Protein AF-H1LV14-F1 (afdb_monomer_lite)

Foldseek 3Di:
DDDDPPDPVVVVVVVVVVVVVVVVVPPDDDDDPDDVPDDLLRSLQVVLQVLLVLLVDGPVVCVVLPDDDPLLLLLLLLLLLVCLVDVVQVVVCSVVSWHPLVVSVVPVSHDSVSCVSNVSVSNSVNCCVPDPRVPVVVVSVSSVVSNVDPD

Structure (mmCIF, N/CA/C/O backbone):
data_AF-H1LV14-F1
#
_entry.id   AF-H1LV14-F1
#
loop_
_atom_site.group_PDB
_atom_site.id
_atom_site.type_symbol
_atom_site.label_atom_id
_atom_site.label_alt_id
_atom_site.label_comp_id
_atom_site.label_asym_id
_atom_site.label_entity_id
_atom_site.label_seq_id
_atom_site.pdbx_PDB_ins_code
_atom_site.Cartn_x
_atom_site.Cartn_y
_atom_site.Cartn_z
_atom_site.occupancy
_atom_site.B_iso_or_equiv
_atom_site.auth_seq_id
_atom_site.auth_comp_id
_atom_site.auth_asym_id
_atom_site.auth_atom_id
_atom_site.pdbx_PDB_model_num
ATOM 1 N N . MET A 1 1 ? 37.365 -18.434 -55.332 1.00 39.38 1 MET A N 1
ATOM 2 C CA . MET A 1 1 ? 37.311 -17.751 -54.023 1.00 39.38 1 MET A CA 1
ATOM 3 C C . MET A 1 1 ? 35.967 -18.141 -53.484 1.00 39.38 1 MET A C 1
ATOM 5 O O . MET A 1 1 ? 34.944 -17.689 -53.987 1.00 39.38 1 MET A O 1
ATOM 9 N N . ASP A 1 2 ? 36.026 -19.194 -52.692 1.00 39.31 2 ASP A N 1
ATOM 10 C CA . ASP A 1 2 ? 35.043 -20.262 -52.688 1.00 39.31 2 ASP A CA 1
ATOM 11 C C . ASP A 1 2 ? 34.035 -19.962 -51.587 1.00 39.31 2 ASP A C 1
ATOM 13 O O . ASP A 1 2 ? 34.414 -19.739 -50.440 1.00 39.31 2 ASP A O 1
ATOM 17 N N . GLY A 1 3 ? 32.766 -19.834 -51.972 1.00 44.06 3 GLY A N 1
ATOM 18 C CA . GLY A 1 3 ? 31.678 -19.612 -51.033 1.00 44.06 3 GLY A CA 1
ATOM 19 C C . GLY A 1 3 ? 31.371 -20.919 -50.321 1.00 44.06 3 GLY A C 1
ATOM 20 O O . GLY A 1 3 ? 30.831 -21.837 -50.936 1.00 44.06 3 GLY A O 1
ATOM 21 N N . GLU A 1 4 ? 31.738 -21.001 -49.048 1.00 51.94 4 GLU A N 1
ATOM 22 C CA . GLU A 1 4 ? 31.290 -22.052 -48.142 1.00 51.94 4 GLU A CA 1
ATOM 23 C C . GLU A 1 4 ? 29.766 -21.934 -47.999 1.00 51.94 4 GLU A C 1
ATOM 25 O O . GLU A 1 4 ? 29.234 -20.979 -47.435 1.00 51.94 4 GLU A O 1
ATOM 30 N N . ILE A 1 5 ? 29.057 -22.880 -48.612 1.00 53.44 5 ILE A N 1
ATOM 31 C CA . ILE A 1 5 ? 27.623 -23.075 -48.425 1.00 53.44 5 ILE A CA 1
ATOM 32 C C . ILE A 1 5 ? 27.488 -23.776 -47.073 1.00 53.44 5 ILE A C 1
ATOM 34 O O . ILE A 1 5 ? 27.713 -24.981 -46.970 1.00 53.44 5 ILE A O 1
ATOM 38 N N . GLU A 1 6 ? 27.194 -23.009 -46.026 1.00 49.50 6 GLU A N 1
ATOM 39 C CA . GLU A 1 6 ? 26.851 -23.555 -44.712 1.00 49.50 6 GLU A CA 1
ATOM 40 C C . GLU A 1 6 ? 25.552 -24.370 -44.851 1.00 49.50 6 GLU A C 1
ATOM 42 O O . GLU A 1 6 ? 24.504 -23.848 -45.236 1.00 49.50 6 GLU A O 1
ATOM 47 N N . ASN A 1 7 ? 25.652 -25.683 -44.626 1.00 57.84 7 ASN A N 1
ATOM 48 C CA . ASN A 1 7 ? 24.590 -26.655 -44.877 1.00 57.84 7 ASN A CA 1
ATOM 49 C C . ASN A 1 7 ? 23.333 -26.351 -44.040 1.00 57.84 7 ASN A C 1
ATOM 51 O O . ASN A 1 7 ? 23.353 -26.422 -42.811 1.00 57.84 7 ASN A O 1
ATOM 55 N N . GLU A 1 8 ? 22.201 -26.112 -44.711 1.00 55.25 8 GLU A N 1
ATOM 56 C CA . GLU A 1 8 ? 20.877 -25.884 -44.097 1.00 55.25 8 GLU A CA 1
ATOM 57 C C . GLU A 1 8 ? 20.420 -27.038 -43.172 1.00 55.25 8 GLU A C 1
ATOM 59 O O . GLU A 1 8 ? 19.595 -26.843 -42.271 1.00 55.25 8 GLU A O 1
ATOM 64 N N . GLU A 1 9 ? 20.988 -28.236 -43.350 1.00 55.50 9 GLU A N 1
ATOM 65 C CA . GLU A 1 9 ? 20.738 -29.411 -42.509 1.00 55.50 9 GLU A CA 1
ATOM 66 C C . GLU A 1 9 ? 21.342 -29.275 -41.096 1.00 55.50 9 GLU A C 1
ATOM 68 O O . GLU A 1 9 ? 20.704 -29.689 -40.123 1.00 55.50 9 GLU A O 1
ATOM 73 N N . GLU A 1 10 ? 22.503 -28.623 -40.938 1.00 55.12 10 GLU A N 1
ATOM 74 C CA . GLU A 1 10 ? 23.116 -28.385 -39.617 1.00 55.12 10 GLU A CA 1
ATOM 75 C C . GLU A 1 10 ? 22.349 -27.327 -38.816 1.00 55.12 10 GLU A C 1
ATOM 77 O O . GLU A 1 10 ? 22.138 -27.477 -37.609 1.00 55.12 10 GLU A O 1
ATOM 82 N N . VAL A 1 11 ? 21.849 -26.287 -39.492 1.00 56.22 11 VAL A N 1
ATOM 83 C CA . VAL A 1 11 ? 21.041 -25.229 -38.863 1.00 56.22 11 VAL A CA 1
ATOM 84 C C . VAL A 1 11 ? 19.720 -25.802 -38.340 1.00 56.22 11 VAL A C 1
ATOM 86 O O . VAL A 1 11 ? 19.283 -25.465 -37.237 1.00 56.22 11 VAL A O 1
ATOM 89 N N . SER A 1 12 ? 19.106 -26.721 -39.093 1.00 58.09 12 SER A N 1
ATOM 90 C CA . SER A 1 12 ? 17.881 -27.408 -38.670 1.00 58.09 12 SER A CA 1
ATOM 91 C C . SER A 1 12 ? 18.114 -28.353 -37.489 1.00 58.09 12 SER A C 1
ATOM 93 O O . SER A 1 12 ? 17.296 -28.379 -36.567 1.00 58.09 12 SER A O 1
ATOM 95 N N . ALA A 1 13 ? 19.234 -29.083 -37.462 1.00 61.09 13 ALA A N 1
ATOM 96 C CA . ALA A 1 13 ? 19.584 -29.961 -36.344 1.00 61.09 13 ALA A CA 1
ATOM 97 C C . ALA A 1 13 ? 19.802 -29.173 -35.038 1.00 61.09 13 ALA A C 1
ATOM 99 O O . ALA A 1 13 ? 19.262 -29.539 -33.992 1.00 61.09 13 ALA A O 1
ATOM 100 N N . LEU A 1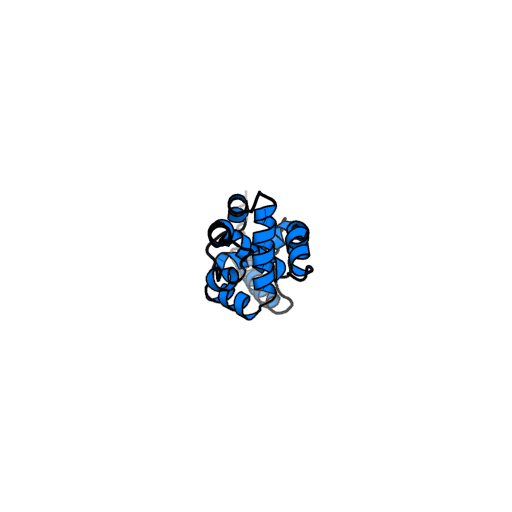 14 ? 20.493 -28.029 -35.109 1.00 58.19 14 LEU A N 1
ATOM 101 C CA . LEU A 1 14 ? 20.698 -27.135 -33.963 1.00 58.19 14 LEU A CA 1
ATOM 102 C C . LEU A 1 14 ? 19.382 -26.531 -33.445 1.00 58.19 14 LEU A C 1
ATOM 104 O O . LEU A 1 14 ? 19.184 -26.423 -32.233 1.00 58.19 14 LEU A O 1
ATOM 108 N N . GLN A 1 15 ? 18.450 -26.173 -34.336 1.00 49.19 15 GLN A N 1
ATOM 109 C CA . GLN A 1 15 ? 17.145 -25.647 -33.921 1.00 49.19 15 GLN A CA 1
ATOM 110 C C . GLN A 1 15 ? 16.254 -26.693 -33.241 1.00 49.19 15 GLN A C 1
ATOM 112 O O . GLN A 1 15 ? 15.484 -26.353 -32.336 1.00 49.19 15 GLN A O 1
ATOM 117 N N . ILE A 1 16 ? 16.362 -27.963 -33.636 1.00 57.34 16 ILE A N 1
ATOM 118 C CA . ILE A 1 16 ? 15.619 -29.060 -33.004 1.00 57.34 16 ILE A CA 1
ATOM 119 C C . ILE A 1 16 ? 16.157 -29.326 -31.590 1.00 57.34 16 ILE A C 1
ATOM 121 O O . ILE A 1 16 ? 15.363 -29.451 -30.653 1.00 57.34 16 ILE A O 1
ATOM 125 N N . GLU A 1 17 ? 17.478 -29.307 -31.405 1.00 58.81 17 GLU A N 1
ATOM 126 C CA . GLU A 1 17 ? 18.137 -29.525 -30.109 1.00 58.81 17 GLU A CA 1
ATOM 127 C C . GLU A 1 17 ? 17.748 -28.450 -29.067 1.00 58.81 17 GLU A C 1
ATOM 129 O O . GLU A 1 17 ? 17.398 -28.757 -27.924 1.00 58.81 17 GLU A O 1
ATOM 134 N N . ILE A 1 18 ? 17.711 -27.172 -29.473 1.00 57.78 18 ILE A N 1
ATOM 135 C CA . ILE A 1 18 ? 17.313 -26.039 -28.610 1.00 57.78 18 ILE A CA 1
ATOM 136 C C . ILE A 1 18 ? 15.855 -26.181 -28.132 1.00 57.78 18 ILE A C 1
ATOM 138 O O . ILE A 1 18 ? 15.507 -25.819 -27.000 1.00 57.78 18 ILE A O 1
ATOM 142 N N . ARG A 1 19 ? 14.989 -26.753 -28.974 1.00 55.88 19 ARG A N 1
ATOM 143 C CA . ARG A 1 19 ? 13.570 -26.957 -28.663 1.00 55.88 19 ARG A CA 1
ATOM 144 C C . ARG A 1 19 ? 13.322 -28.151 -27.739 1.00 55.88 19 ARG A C 1
ATOM 146 O O . ARG A 1 19 ? 12.347 -28.142 -26.994 1.00 55.88 19 ARG A O 1
ATOM 153 N N . GLN A 1 20 ? 14.184 -29.165 -27.758 1.00 50.06 20 GLN A N 1
ATOM 154 C CA . GLN A 1 20 ? 14.057 -30.319 -26.862 1.00 50.06 20 GLN A CA 1
ATOM 155 C C . GLN A 1 20 ? 14.580 -30.005 -25.452 1.00 50.06 20 GLN A C 1
ATOM 157 O O . GLN A 1 20 ? 13.954 -30.386 -24.463 1.00 50.06 20 GLN A O 1
ATOM 162 N N . ARG A 1 21 ? 15.633 -29.186 -25.337 1.00 57.22 21 ARG A N 1
ATOM 163 C CA . ARG A 1 21 ? 16.203 -28.764 -24.043 1.00 57.22 21 ARG A CA 1
ATOM 164 C C . ARG A 1 21 ? 15.279 -27.869 -23.209 1.00 57.22 21 ARG A C 1
ATOM 166 O O . ARG A 1 21 ? 15.363 -27.854 -21.984 1.00 57.22 21 ARG A O 1
ATOM 173 N N . SER A 1 22 ? 14.362 -27.152 -23.856 1.00 48.94 22 SER A N 1
ATOM 174 C CA . SER A 1 22 ? 13.357 -26.320 -23.179 1.00 48.94 22 SER A CA 1
ATOM 175 C C . SER A 1 22 ? 12.246 -27.140 -22.505 1.00 48.94 22 SER A C 1
ATOM 177 O O . SER A 1 22 ? 11.579 -26.628 -21.605 1.00 48.94 22 SER A O 1
ATOM 179 N N . ALA A 1 23 ? 12.074 -28.418 -22.865 1.00 50.91 23 ALA A N 1
ATOM 180 C CA . ALA A 1 23 ? 11.074 -29.290 -22.247 1.00 50.91 23 ALA A CA 1
ATOM 181 C C . ALA A 1 23 ? 11.537 -29.899 -20.907 1.00 50.91 23 ALA A C 1
ATOM 183 O O . ALA A 1 23 ? 10.703 -30.146 -20.034 1.00 50.91 23 ALA A O 1
ATOM 184 N N . GLU A 1 24 ? 12.843 -30.097 -20.696 1.00 44.22 24 GLU A N 1
ATOM 185 C CA . GLU A 1 24 ? 13.371 -30.696 -19.455 1.00 44.22 24 GLU A CA 1
ATOM 186 C C . GLU A 1 24 ? 13.533 -29.683 -18.311 1.00 44.22 24 GLU A C 1
ATOM 188 O O . GLU A 1 24 ? 13.383 -30.036 -17.142 1.00 44.22 24 GLU A O 1
ATOM 193 N N . ILE A 1 25 ? 13.700 -28.397 -18.635 1.00 50.91 25 ILE A N 1
ATOM 194 C CA . ILE A 1 25 ? 13.761 -27.295 -17.658 1.00 50.91 25 ILE A CA 1
ATOM 195 C C . ILE A 1 25 ? 12.409 -27.089 -16.934 1.00 50.91 25 ILE A C 1
ATOM 197 O O . ILE A 1 25 ? 12.348 -26.505 -15.859 1.00 50.91 25 ILE A O 1
ATOM 201 N N . SER A 1 26 ? 11.304 -27.631 -17.459 1.00 46.28 26 SER A N 1
ATOM 202 C CA . SER A 1 26 ? 9.965 -27.470 -16.869 1.00 46.28 26 SER A CA 1
ATOM 203 C C . SER A 1 26 ? 9.674 -28.326 -15.628 1.00 46.28 26 SER A C 1
ATOM 205 O O . SER A 1 26 ? 8.578 -28.209 -15.077 1.00 46.28 26 SER A O 1
ATOM 207 N N . LYS A 1 27 ? 10.582 -29.208 -15.178 1.00 41.53 27 LYS A N 1
ATOM 208 C CA . LYS A 1 27 ? 10.242 -30.196 -14.132 1.00 41.53 27 LYS A CA 1
ATOM 209 C C . LYS A 1 27 ? 10.972 -30.093 -12.801 1.00 41.53 27 LYS A C 1
ATOM 211 O O . LYS A 1 27 ? 10.564 -30.797 -11.878 1.00 41.53 27 LYS A O 1
ATOM 216 N N . THR A 1 28 ? 11.960 -29.221 -12.638 1.00 42.56 28 THR A N 1
ATOM 217 C CA . THR A 1 28 ? 12.615 -29.057 -11.334 1.00 42.56 28 THR A CA 1
ATOM 218 C C . THR A 1 28 ? 12.846 -27.581 -11.037 1.00 42.56 28 THR A C 1
ATOM 220 O O . THR A 1 28 ? 13.733 -26.961 -11.606 1.00 42.56 28 THR A O 1
ATOM 223 N N . GLU A 1 29 ? 12.051 -27.076 -10.097 1.00 42.31 29 GLU A N 1
ATOM 224 C CA . GLU A 1 29 ? 12.199 -25.793 -9.400 1.00 42.31 29 GLU A CA 1
ATOM 225 C C . GLU A 1 29 ? 11.649 -24.548 -10.120 1.00 42.31 29 GLU A C 1
ATOM 227 O O . GLU A 1 29 ? 11.783 -24.350 -11.322 1.00 42.31 29 GLU A O 1
ATOM 232 N N . GLY A 1 30 ? 10.900 -23.743 -9.360 1.00 44.00 30 GLY A N 1
ATOM 233 C CA . GLY A 1 30 ? 10.095 -22.628 -9.848 1.00 44.00 30 GLY A CA 1
ATOM 234 C C . GLY A 1 30 ? 10.935 -21.531 -10.492 1.00 44.00 30 GLY A C 1
ATOM 235 O O . GLY A 1 30 ? 11.661 -20.812 -9.815 1.00 44.00 30 GLY A O 1
ATOM 236 N N . ILE A 1 31 ? 10.781 -21.368 -11.802 1.00 43.97 31 ILE A N 1
ATOM 237 C CA . ILE A 1 31 ? 11.523 -20.384 -12.587 1.00 43.97 31 ILE A CA 1
ATOM 238 C C . ILE A 1 31 ? 10.852 -19.017 -12.434 1.00 43.97 31 ILE A C 1
ATOM 240 O O . ILE A 1 31 ? 9.859 -18.697 -13.095 1.00 43.97 31 ILE A O 1
ATOM 244 N N . GLY A 1 32 ? 11.412 -18.199 -11.542 1.00 45.16 32 GLY A N 1
ATOM 245 C CA . GLY A 1 32 ? 11.440 -16.759 -11.750 1.00 45.16 32 GLY A CA 1
ATOM 246 C C . GLY A 1 32 ? 12.244 -16.493 -13.019 1.00 45.16 32 GLY A C 1
ATOM 247 O O . GLY A 1 32 ? 13.334 -17.026 -13.189 1.00 45.16 32 GLY A O 1
ATOM 248 N N . VAL A 1 33 ? 11.671 -15.735 -13.947 1.00 50.88 33 VAL A N 1
ATOM 249 C CA . VAL A 1 33 ? 12.362 -15.305 -15.162 1.00 50.88 33 VAL A CA 1
ATOM 250 C C . VAL A 1 33 ? 13.495 -14.375 -14.730 1.00 50.88 33 VAL A C 1
ATOM 252 O O . VAL A 1 33 ? 13.259 -13.193 -14.493 1.00 50.88 33 VAL A O 1
ATOM 255 N N . GLU A 1 34 ? 14.703 -14.909 -14.570 1.00 48.78 34 GLU A N 1
ATOM 256 C CA . GLU A 1 34 ? 15.898 -14.099 -14.364 1.00 48.78 34 GLU A CA 1
ATOM 257 C C . GLU A 1 34 ? 16.225 -13.390 -15.683 1.00 48.78 34 GLU A C 1
ATOM 259 O O . GLU A 1 34 ? 16.605 -14.002 -16.682 1.00 48.78 34 GLU A O 1
ATOM 264 N N . ASN A 1 35 ? 16.005 -12.075 -15.721 1.00 55.16 35 ASN A N 1
ATOM 265 C CA . ASN A 1 35 ? 16.569 -11.248 -16.777 1.00 55.16 35 ASN A CA 1
ATOM 266 C C . ASN A 1 35 ? 18.073 -11.131 -16.484 1.00 55.16 35 ASN A C 1
ATOM 268 O O . ASN A 1 35 ? 18.428 -10.590 -15.431 1.00 55.16 35 ASN A O 1
ATOM 272 N N . PRO A 1 36 ? 18.973 -11.609 -17.362 1.00 46.75 36 PRO A N 1
ATOM 273 C CA . PRO A 1 36 ? 20.406 -11.491 -17.131 1.00 46.75 36 PRO A CA 1
ATOM 274 C C . PRO A 1 36 ? 20.786 -10.002 -17.097 1.00 46.75 36 PRO A C 1
ATOM 276 O O . PRO A 1 36 ? 20.798 -9.327 -18.125 1.00 46.75 36 PRO A O 1
ATOM 279 N N . GLY A 1 37 ? 21.034 -9.479 -15.889 1.00 59.84 37 GLY A N 1
ATOM 280 C CA . GLY A 1 37 ? 21.335 -8.066 -15.625 1.00 59.84 37 GLY A CA 1
ATOM 281 C C . GLY A 1 37 ? 20.428 -7.364 -14.603 1.00 59.84 37 GLY A C 1
ATOM 282 O O . GLY A 1 37 ? 20.668 -6.191 -14.313 1.00 59.84 37 GLY A O 1
ATOM 283 N N . SER A 1 38 ? 19.411 -8.035 -14.049 1.00 64.69 38 SER A N 1
ATOM 284 C CA . SER A 1 38 ? 18.536 -7.447 -13.027 1.00 64.69 38 SER A CA 1
ATOM 285 C C . SER A 1 38 ? 19.085 -7.604 -11.603 1.00 64.69 38 SER A C 1
ATOM 287 O O . SER A 1 38 ? 19.678 -8.617 -11.247 1.00 64.69 38 SER A O 1
ATOM 289 N N . THR A 1 39 ? 18.943 -6.557 -10.787 1.00 86.62 39 THR A N 1
ATOM 290 C CA . THR A 1 39 ? 19.316 -6.585 -9.359 1.00 86.62 39 THR A CA 1
ATOM 291 C C . THR A 1 39 ? 18.185 -7.186 -8.513 1.00 86.62 39 THR A C 1
ATOM 293 O O . THR A 1 39 ? 17.025 -7.031 -8.894 1.00 86.62 39 THR A O 1
ATOM 296 N N . PRO A 1 40 ? 18.462 -7.738 -7.312 1.00 86.69 40 PRO A N 1
ATOM 297 C CA . PRO A 1 40 ? 17.419 -8.298 -6.439 1.00 86.69 40 PRO A CA 1
ATOM 298 C C . PRO A 1 40 ? 16.263 -7.327 -6.145 1.00 86.69 40 PRO A C 1
ATOM 300 O O . PRO A 1 40 ? 15.104 -7.718 -6.041 1.00 86.69 40 PRO A O 1
ATOM 303 N N . MET A 1 41 ? 16.563 -6.026 -6.071 1.00 88.38 41 MET A N 1
ATOM 304 C CA . MET A 1 41 ? 15.555 -4.973 -5.929 1.00 88.38 41 MET A CA 1
ATOM 305 C C . MET A 1 41 ? 14.635 -4.872 -7.155 1.00 88.38 41 MET A C 1
ATOM 307 O O . MET A 1 41 ? 13.428 -4.685 -7.019 1.00 88.38 41 MET A O 1
ATOM 311 N N . GLN A 1 42 ? 15.195 -4.965 -8.363 1.00 88.69 42 GLN A N 1
ATOM 312 C CA . GLN A 1 42 ? 14.416 -4.929 -9.603 1.00 88.69 42 GLN A CA 1
ATOM 313 C C . GLN A 1 42 ? 13.516 -6.158 -9.726 1.00 88.69 42 GLN A C 1
ATOM 315 O O . GLN A 1 42 ? 12.378 -6.017 -10.175 1.00 88.69 42 GLN A O 1
ATOM 320 N N . ASP A 1 43 ? 13.982 -7.318 -9.266 1.00 89.00 43 ASP A N 1
ATOM 321 C CA . ASP A 1 43 ? 13.191 -8.548 -9.254 1.00 89.00 43 ASP A CA 1
ATOM 322 C C . ASP A 1 43 ? 11.995 -8.439 -8.298 1.00 89.00 43 ASP A C 1
ATOM 324 O O . ASP A 1 43 ? 10.870 -8.769 -8.683 1.00 89.00 43 ASP A O 1
ATOM 328 N N . GLU A 1 44 ? 12.183 -7.886 -7.092 1.00 91.44 44 GLU A N 1
ATOM 329 C CA . GLU A 1 44 ? 11.068 -7.618 -6.172 1.00 91.44 44 GLU A CA 1
ATOM 330 C C . GLU A 1 44 ? 10.057 -6.630 -6.765 1.00 91.44 44 GLU A C 1
ATOM 332 O O . GLU A 1 44 ? 8.847 -6.865 -6.704 1.00 91.44 44 GLU A O 1
ATOM 337 N N . ILE A 1 45 ? 10.529 -5.544 -7.387 1.00 90.94 45 ILE A N 1
ATOM 338 C CA . ILE A 1 45 ? 9.653 -4.567 -8.050 1.00 90.94 45 ILE A CA 1
ATOM 339 C C . ILE A 1 45 ? 8.857 -5.238 -9.177 1.00 90.94 45 ILE A C 1
ATOM 341 O O . ILE A 1 45 ? 7.645 -5.031 -9.276 1.00 90.94 45 ILE A O 1
ATOM 345 N N . ALA A 1 46 ? 9.502 -6.063 -10.006 1.00 90.44 46 ALA A N 1
ATOM 346 C CA . ALA A 1 46 ? 8.843 -6.789 -11.088 1.00 90.44 46 ALA A CA 1
ATOM 347 C C . ALA A 1 46 ? 7.796 -7.780 -10.554 1.00 90.44 46 ALA A C 1
ATOM 349 O O . ALA A 1 46 ? 6.678 -7.862 -11.078 1.00 90.44 46 ALA A O 1
ATOM 350 N N . ALA A 1 47 ? 8.118 -8.490 -9.473 1.00 90.81 47 ALA A N 1
ATOM 351 C CA . ALA A 1 47 ? 7.211 -9.425 -8.825 1.00 90.81 47 ALA A CA 1
ATOM 352 C C . ALA A 1 47 ? 5.996 -8.715 -8.203 1.00 90.81 47 ALA A C 1
ATOM 354 O O . ALA A 1 47 ? 4.863 -9.168 -8.386 1.00 90.81 47 ALA A O 1
ATOM 355 N N . VAL A 1 48 ? 6.187 -7.567 -7.544 1.00 91.06 48 VAL A N 1
ATOM 356 C CA . VAL A 1 48 ? 5.078 -6.730 -7.058 1.00 91.06 48 VAL A CA 1
ATOM 357 C C . VAL A 1 48 ? 4.251 -6.203 -8.220 1.00 91.06 48 VAL A C 1
ATOM 359 O O . VAL A 1 48 ? 3.026 -6.266 -8.177 1.00 91.06 48 VAL A O 1
ATOM 362 N N . GLN A 1 49 ? 4.883 -5.726 -9.291 1.00 91.69 49 GLN A N 1
ATOM 363 C CA . GLN A 1 49 ? 4.176 -5.221 -10.464 1.00 91.69 49 GLN A CA 1
ATOM 364 C C . GLN A 1 49 ? 3.254 -6.283 -11.077 1.00 91.69 49 GLN A C 1
ATOM 366 O O . GLN A 1 49 ? 2.133 -5.963 -11.477 1.00 91.69 49 GLN A O 1
ATOM 371 N N . LYS A 1 50 ? 3.673 -7.554 -11.088 1.00 90.25 50 LYS A N 1
ATOM 372 C CA . LYS A 1 50 ? 2.816 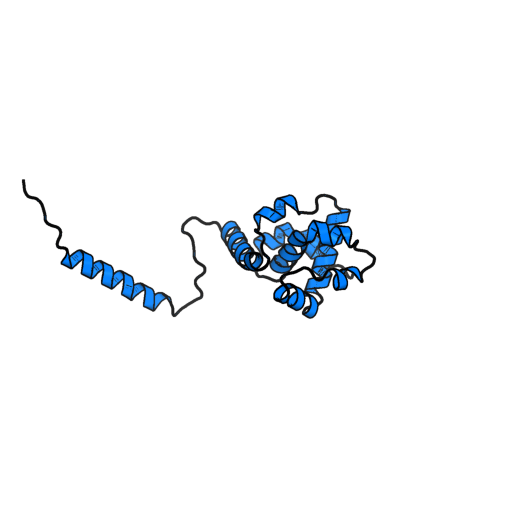-8.674 -11.499 1.00 90.25 50 LYS A CA 1
ATOM 373 C C . LYS A 1 50 ? 1.576 -8.786 -10.609 1.00 90.25 50 LYS A C 1
ATOM 375 O O . LYS A 1 50 ? 0.469 -8.880 -11.140 1.00 90.25 50 LYS A O 1
ATOM 380 N N . SER A 1 51 ? 1.733 -8.693 -9.289 1.00 89.88 51 SER A N 1
ATOM 381 C CA . SER A 1 51 ? 0.613 -8.681 -8.335 1.00 89.88 51 SER A CA 1
ATOM 382 C C . SER A 1 51 ? -0.310 -7.466 -8.527 1.00 89.88 51 SER A C 1
ATOM 384 O O . SER A 1 51 ? -1.533 -7.600 -8.467 1.00 89.88 51 SER A O 1
ATOM 386 N N . LEU A 1 52 ? 0.254 -6.292 -8.835 1.00 90.81 52 LEU A N 1
ATOM 387 C CA . LEU A 1 52 ? -0.489 -5.043 -9.053 1.00 90.81 52 LEU A CA 1
ATOM 388 C C . LEU A 1 52 ? -1.229 -4.982 -10.393 1.00 90.81 52 LEU A C 1
ATOM 390 O O . LEU A 1 52 ? -2.261 -4.319 -10.484 1.00 90.81 52 LEU A O 1
ATOM 394 N N . SER A 1 53 ? -0.753 -5.698 -11.415 1.00 88.56 53 SER A N 1
ATOM 395 C CA . SER A 1 53 ? -1.350 -5.686 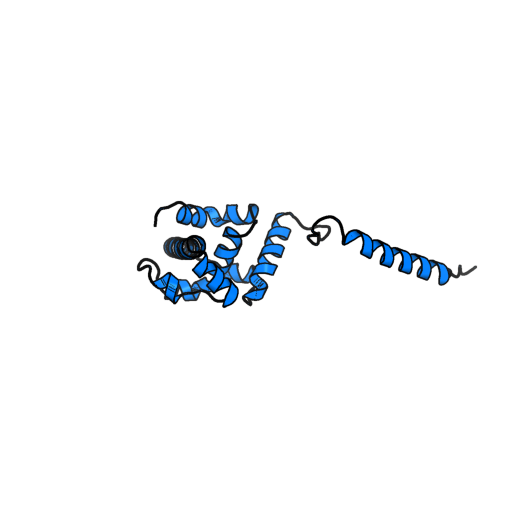-12.758 1.00 88.56 53 SER A CA 1
ATOM 396 C C . SER A 1 53 ? -2.851 -6.005 -12.750 1.00 88.56 53 SER A C 1
ATOM 398 O O . SER A 1 53 ? -3.627 -5.367 -13.461 1.00 88.56 53 SER A O 1
ATOM 400 N N . GLY A 1 54 ? -3.292 -6.904 -11.862 1.00 88.12 54 GLY A N 1
ATOM 401 C CA . GLY A 1 54 ? -4.703 -7.259 -11.694 1.00 88.12 54 GLY A CA 1
ATOM 402 C C . GLY A 1 54 ? -5.586 -6.139 -11.133 1.00 88.12 54 GLY A C 1
ATOM 403 O O . GLY A 1 54 ? -6.806 -6.244 -11.211 1.00 88.12 54 GLY A O 1
ATOM 404 N N . TYR A 1 55 ? -4.999 -5.081 -10.575 1.00 90.00 55 TYR A N 1
ATOM 405 C CA . TYR A 1 55 ? -5.701 -3.909 -10.050 1.00 90.00 55 TYR A CA 1
ATOM 406 C C . TYR A 1 55 ? -5.752 -2.741 -11.048 1.00 90.00 55 TYR A C 1
ATOM 408 O O . TYR A 1 55 ? -6.372 -1.716 -10.763 1.00 90.00 55 TYR A O 1
ATOM 416 N N . GLY A 1 56 ? -5.101 -2.871 -12.210 1.00 89.12 56 GLY A N 1
ATOM 417 C CA . GLY A 1 56 ? -5.107 -1.846 -13.254 1.00 89.12 56 GLY A CA 1
ATOM 418 C C . GLY A 1 56 ? -4.207 -0.642 -12.964 1.00 89.12 56 GLY A C 1
ATOM 419 O O . GLY A 1 56 ? -4.488 0.455 -13.444 1.00 89.12 56 GLY A O 1
ATOM 420 N N . PHE A 1 57 ? -3.151 -0.813 -12.164 1.00 90.75 57 PHE A N 1
ATOM 421 C CA . PHE A 1 57 ? -2.137 0.221 -11.953 1.00 90.75 57 PHE A CA 1
ATOM 422 C C . PHE A 1 57 ? -0.728 -0.371 -11.850 1.00 90.75 57 PHE A C 1
ATOM 424 O O . PHE A 1 57 ? -0.560 -1.552 -11.545 1.00 90.75 57 PHE A O 1
ATOM 431 N N . SER A 1 58 ? 0.282 0.452 -12.135 1.00 89.69 58 SER A N 1
ATOM 432 C CA . SER A 1 58 ? 1.689 0.040 -12.111 1.00 89.69 58 SER A CA 1
ATOM 433 C C . SER A 1 58 ? 2.376 0.412 -10.794 1.00 89.69 58 SER A C 1
ATOM 435 O O . SER A 1 58 ? 1.889 1.263 -10.048 1.00 89.69 58 SER A O 1
ATOM 437 N N . PHE A 1 59 ? 3.543 -0.176 -10.514 1.00 87.38 59 PHE A N 1
ATOM 438 C CA . PHE A 1 59 ? 4.355 0.242 -9.368 1.00 87.38 59 PHE A CA 1
ATOM 439 C C . PHE A 1 59 ? 4.773 1.721 -9.471 1.00 87.38 59 PHE A C 1
ATOM 441 O O . PHE A 1 59 ? 4.815 2.429 -8.468 1.00 87.38 59 PHE A O 1
ATOM 448 N N . TYR A 1 60 ? 5.008 2.230 -10.683 1.00 87.94 60 TYR A N 1
ATOM 449 C CA . TYR A 1 60 ? 5.408 3.622 -10.909 1.00 87.94 60 TYR A CA 1
ATOM 450 C C . TYR A 1 60 ? 4.308 4.629 -10.545 1.00 87.94 60 TYR A C 1
ATOM 452 O O . TYR A 1 60 ? 4.617 5.731 -10.085 1.00 87.94 60 TYR A O 1
ATOM 460 N N . ASP A 1 61 ? 3.035 4.230 -10.624 1.00 88.19 61 ASP A N 1
ATOM 461 C CA . ASP A 1 61 ? 1.893 5.054 -10.204 1.00 88.19 61 ASP A CA 1
ATOM 462 C C . ASP A 1 61 ? 1.940 5.375 -8.701 1.00 88.19 61 ASP A C 1
ATOM 464 O O . ASP A 1 61 ? 1.352 6.360 -8.243 1.00 88.19 61 ASP A O 1
ATOM 468 N N . LEU A 1 62 ? 2.647 4.553 -7.914 1.00 87.56 62 LEU A N 1
ATOM 469 C CA . LEU A 1 62 ? 2.795 4.759 -6.477 1.00 87.56 62 LEU A CA 1
ATOM 470 C C . LEU A 1 62 ? 3.516 6.060 -6.155 1.00 87.56 62 LEU A C 1
ATOM 472 O O . LEU A 1 62 ? 3.233 6.662 -5.120 1.00 87.56 62 LEU A O 1
ATOM 476 N N . THR A 1 63 ? 4.406 6.528 -7.028 1.00 86.50 63 THR A N 1
ATOM 477 C CA . THR A 1 63 ? 5.157 7.772 -6.814 1.00 86.50 63 THR A CA 1
ATOM 478 C C . THR A 1 63 ? 4.234 8.988 -6.682 1.00 86.50 63 THR A C 1
ATOM 480 O O . THR A 1 63 ? 4.466 9.857 -5.837 1.00 86.50 63 THR A O 1
ATOM 483 N N . GLU A 1 64 ? 3.130 9.017 -7.432 1.00 86.50 64 GLU A N 1
ATOM 484 C CA . GLU A 1 64 ? 2.164 10.117 -7.421 1.00 86.50 64 GLU A CA 1
ATOM 485 C C . GLU A 1 64 ? 1.154 10.000 -6.279 1.00 86.50 64 GLU A C 1
ATOM 487 O O . GLU A 1 64 ? 0.791 10.998 -5.649 1.00 86.50 64 GLU A O 1
ATOM 492 N N . CYS A 1 65 ? 0.701 8.778 -5.984 1.00 87.25 65 CYS A N 1
ATOM 493 C CA . CYS A 1 65 ? -0.315 8.541 -4.964 1.00 87.25 65 CYS A CA 1
ATOM 494 C C . CYS A 1 65 ? 0.257 8.241 -3.573 1.00 87.25 65 CYS A C 1
ATOM 496 O O . CYS A 1 65 ? -0.511 7.919 -2.667 1.00 87.25 65 CYS A O 1
ATOM 498 N N . SER A 1 66 ? 1.573 8.323 -3.368 1.00 87.69 66 SER A N 1
ATOM 499 C CA . SER A 1 66 ? 2.181 8.077 -2.056 1.00 87.69 66 SER A CA 1
ATOM 500 C C . SER A 1 66 ? 1.875 9.204 -1.057 1.00 87.69 66 SER A C 1
ATOM 502 O O . SER A 1 66 ? 1.946 10.390 -1.401 1.00 87.69 66 SER A O 1
ATOM 504 N N . PRO A 1 67 ? 1.542 8.877 0.204 1.00 90.38 67 PRO A N 1
ATOM 505 C CA . PRO A 1 67 ? 1.299 9.876 1.237 1.00 90.38 67 PRO A CA 1
ATOM 506 C C . PRO A 1 67 ? 2.588 10.632 1.593 1.00 90.38 67 PRO A C 1
ATOM 508 O O . PRO A 1 67 ? 3.577 10.049 2.032 1.00 90.38 67 PRO A O 1
ATOM 511 N N . LYS A 1 68 ? 2.570 11.962 1.440 1.00 89.44 68 LYS A N 1
ATOM 512 C CA . LYS A 1 68 ? 3.727 12.829 1.740 1.00 89.44 68 LYS A CA 1
ATOM 513 C C . LYS A 1 68 ? 3.724 13.335 3.183 1.00 89.44 68 LYS A C 1
ATOM 515 O O . LYS A 1 68 ? 4.766 13.362 3.829 1.00 89.44 68 LYS A O 1
ATOM 520 N N . ALA A 1 69 ? 2.551 13.710 3.691 1.00 91.69 69 ALA A N 1
ATOM 521 C CA . ALA A 1 69 ? 2.389 14.229 5.044 1.00 91.69 69 ALA A CA 1
ATOM 522 C C . ALA A 1 69 ? 2.337 13.100 6.081 1.00 91.69 69 ALA A C 1
ATOM 524 O O . ALA A 1 69 ? 1.663 12.092 5.868 1.00 91.69 69 ALA A O 1
ATOM 525 N N . GLU A 1 70 ? 2.973 13.309 7.234 1.00 89.19 70 GLU A N 1
ATOM 526 C CA . GLU A 1 70 ? 3.083 12.304 8.301 1.00 89.19 70 GLU A CA 1
ATOM 527 C C . GLU A 1 70 ? 1.718 11.795 8.780 1.00 89.19 70 GLU A C 1
ATOM 529 O O . GLU A 1 70 ? 1.467 10.594 8.825 1.00 89.19 70 GLU A O 1
ATOM 534 N N . LYS A 1 71 ? 0.769 12.709 9.013 1.00 89.56 71 LYS A N 1
ATOM 535 C CA . LYS A 1 71 ? -0.608 12.354 9.398 1.00 89.56 71 LYS A CA 1
ATOM 536 C C . LYS A 1 71 ? -1.271 11.413 8.385 1.00 89.56 71 LYS A C 1
ATOM 538 O O . LYS A 1 71 ? -1.989 10.492 8.763 1.00 89.56 71 LYS A O 1
ATOM 543 N N . THR A 1 72 ? -1.026 11.634 7.095 1.00 91.12 72 THR A N 1
ATOM 544 C CA . THR A 1 72 ? -1.586 10.815 6.015 1.00 91.12 72 THR A CA 1
ATOM 545 C C . THR A 1 72 ? -0.875 9.469 5.907 1.00 91.12 72 THR A C 1
ATOM 547 O O . THR A 1 72 ? -1.542 8.467 5.665 1.00 91.12 72 THR A O 1
ATOM 550 N N . LYS A 1 73 ? 0.447 9.422 6.135 1.00 91.44 73 LYS A N 1
ATOM 551 C CA . LYS A 1 73 ? 1.212 8.167 6.207 1.00 91.44 73 LYS A CA 1
ATOM 552 C C . LYS A 1 73 ? 0.676 7.267 7.312 1.00 91.44 73 LYS A C 1
ATOM 554 O O . LYS A 1 73 ? 0.393 6.106 7.039 1.00 91.44 73 LYS A O 1
ATOM 559 N N . ILE A 1 74 ? 0.450 7.819 8.506 1.00 90.62 74 ILE A N 1
ATOM 560 C CA . ILE A 1 74 ? -0.134 7.095 9.644 1.00 90.62 74 ILE A CA 1
ATOM 561 C C . ILE A 1 74 ? -1.524 6.557 9.285 1.00 90.62 74 ILE A C 1
ATOM 563 O O . ILE A 1 74 ? -1.794 5.379 9.491 1.00 90.62 74 ILE A O 1
ATOM 567 N N . ALA A 1 75 ? -2.394 7.380 8.690 1.00 91.56 75 ALA A N 1
ATOM 568 C CA . ALA A 1 75 ? -3.729 6.938 8.281 1.00 91.56 75 ALA A CA 1
ATOM 569 C C . ALA A 1 75 ? -3.689 5.812 7.227 1.00 91.56 75 ALA A C 1
ATOM 571 O O . ALA A 1 75 ? -4.441 4.844 7.330 1.00 91.56 75 ALA A O 1
ATOM 572 N N . CYS A 1 76 ? -2.793 5.902 6.236 1.00 93.12 76 CYS A N 1
ATOM 573 C CA . CYS A 1 76 ? -2.612 4.844 5.237 1.00 93.12 76 CYS A CA 1
ATOM 574 C C . CYS A 1 76 ? -2.040 3.568 5.866 1.00 93.12 76 CYS A C 1
ATOM 576 O O . CYS A 1 76 ? -2.512 2.477 5.566 1.00 93.12 76 CYS A O 1
ATOM 578 N N . ALA A 1 77 ? -1.061 3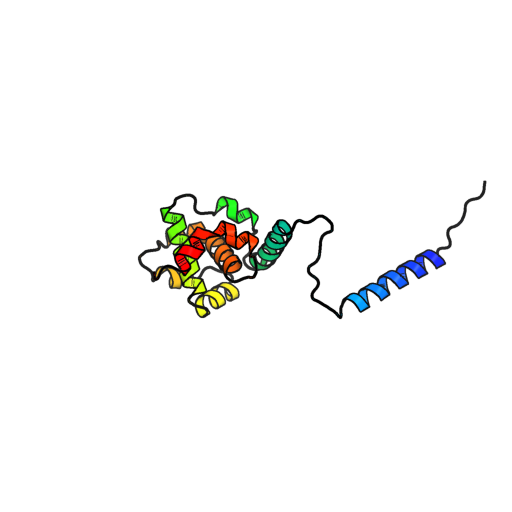.696 6.761 1.00 92.62 77 ALA A N 1
ATOM 579 C CA . ALA A 1 77 ? -0.475 2.575 7.484 1.00 92.62 77 ALA A CA 1
ATOM 580 C C . ALA A 1 77 ? -1.516 1.844 8.344 1.00 92.62 77 ALA A C 1
ATOM 582 O O . ALA A 1 77 ? -1.586 0.618 8.298 1.00 92.62 77 ALA A O 1
ATOM 583 N N . LYS A 1 78 ? -2.384 2.583 9.047 1.00 91.88 78 LYS A N 1
ATOM 584 C CA . LYS A 1 78 ? -3.524 2.010 9.778 1.00 91.88 78 LYS A CA 1
ATOM 585 C C . LYS A 1 78 ? -4.492 1.277 8.851 1.00 91.88 78 LYS A C 1
ATOM 587 O O . LYS A 1 78 ? -4.887 0.159 9.159 1.00 91.88 78 LYS A O 1
ATOM 592 N N . ALA A 1 79 ? -4.826 1.862 7.698 1.00 93.31 79 ALA A N 1
ATOM 593 C CA . ALA A 1 79 ? -5.679 1.206 6.707 1.00 93.31 79 ALA A CA 1
ATOM 594 C C . ALA A 1 79 ? -5.088 -0.138 6.249 1.00 93.31 79 ALA A C 1
ATOM 596 O O . ALA A 1 79 ? -5.788 -1.147 6.245 1.00 93.31 79 ALA A O 1
ATOM 597 N N . VAL A 1 80 ? -3.791 -0.164 5.923 1.00 93.94 80 VAL A N 1
ATOM 598 C CA . VAL A 1 80 ? -3.075 -1.395 5.553 1.00 93.94 80 VAL A CA 1
ATOM 599 C C . VAL A 1 80 ? -3.094 -2.403 6.704 1.00 93.94 80 VAL A C 1
ATOM 601 O O . VAL A 1 80 ? -3.391 -3.574 6.484 1.00 93.94 80 VAL A O 1
ATOM 604 N N . ALA A 1 81 ? -2.853 -1.956 7.938 1.00 92.44 81 ALA A N 1
ATOM 605 C CA . ALA A 1 81 ? -2.879 -2.824 9.109 1.00 92.44 81 ALA A CA 1
ATOM 606 C C . ALA A 1 81 ? -4.252 -3.477 9.333 1.00 92.44 81 ALA A C 1
ATOM 608 O O . ALA A 1 81 ? -4.313 -4.675 9.595 1.00 92.44 81 ALA A O 1
ATOM 609 N N . ILE A 1 82 ? -5.351 -2.731 9.175 1.00 91.94 82 ILE A N 1
ATOM 610 C CA . ILE A 1 82 ? -6.721 -3.263 9.278 1.00 91.94 82 ILE A CA 1
ATOM 611 C C . ILE A 1 82 ? -6.969 -4.346 8.221 1.00 91.94 82 ILE A C 1
ATOM 613 O O . ILE A 1 82 ? -7.521 -5.400 8.536 1.00 91.94 82 ILE A O 1
ATOM 617 N N . ILE A 1 83 ? -6.540 -4.104 6.979 1.00 93.06 83 ILE A N 1
ATOM 618 C CA . ILE A 1 83 ? -6.692 -5.066 5.881 1.00 93.06 83 ILE A CA 1
ATOM 619 C C . ILE A 1 83 ? -5.917 -6.353 6.185 1.00 93.06 83 ILE A C 1
ATOM 621 O O . ILE A 1 83 ? -6.464 -7.439 6.034 1.00 93.06 83 ILE A O 1
ATOM 625 N N . LEU A 1 84 ? -4.663 -6.245 6.631 1.00 91.50 84 LEU A N 1
ATOM 626 C CA . LEU A 1 84 ? -3.801 -7.405 6.883 1.00 91.50 84 LEU A CA 1
ATOM 627 C C . LEU A 1 84 ? -4.212 -8.195 8.129 1.00 91.50 84 LEU A C 1
ATOM 629 O O . LEU A 1 84 ? -4.144 -9.421 8.127 1.00 91.50 84 LEU A O 1
ATOM 633 N N . LYS A 1 85 ? -4.687 -7.513 9.179 1.00 90.50 85 LYS A N 1
ATOM 634 C CA . LYS A 1 85 ? -5.224 -8.165 10.385 1.00 90.50 85 LYS A CA 1
ATOM 635 C C . LYS A 1 85 ? -6.524 -8.925 10.093 1.00 90.50 85 LYS A C 1
ATOM 637 O O . LYS A 1 85 ? -6.842 -9.878 10.799 1.00 90.50 85 LYS A O 1
ATOM 642 N N . ASN A 1 86 ? -7.271 -8.538 9.057 1.00 90.62 86 ASN A N 1
ATOM 643 C CA . ASN A 1 86 ? -8.521 -9.183 8.672 1.00 90.62 86 ASN A CA 1
ATOM 644 C C . ASN A 1 86 ? -8.399 -9.871 7.304 1.00 90.62 86 ASN A C 1
ATOM 646 O O . ASN A 1 86 ? -8.700 -9.289 6.261 1.00 90.62 86 ASN A O 1
ATOM 650 N N . SER A 1 87 ? -8.033 -11.155 7.320 1.00 89.31 87 SER A N 1
ATOM 651 C CA . SER A 1 87 ? -7.865 -11.974 6.109 1.00 89.31 87 SER A CA 1
ATOM 652 C C . SER A 1 87 ? -9.080 -11.929 5.164 1.00 89.31 87 SER A C 1
ATOM 654 O O . SER A 1 87 ? -8.918 -11.906 3.943 1.00 89.31 87 SER A O 1
ATOM 656 N N . SER A 1 88 ? -10.302 -11.821 5.699 1.00 92.06 88 SER A N 1
ATOM 657 C CA . SER A 1 88 ? -11.520 -11.685 4.891 1.00 92.06 88 SER A CA 1
ATOM 658 C C . SER A 1 88 ? -11.553 -10.376 4.096 1.00 92.06 88 SER A C 1
ATOM 660 O O . SER A 1 88 ? -11.970 -10.379 2.937 1.00 92.06 88 SER A O 1
ATOM 662 N N . LEU A 1 89 ? -11.087 -9.263 4.679 1.00 91.56 89 LEU A N 1
ATOM 663 C CA . LEU A 1 89 ? -10.979 -7.977 3.978 1.00 91.56 89 LEU A CA 1
ATOM 664 C C . LEU A 1 89 ? -9.896 -8.008 2.907 1.00 91.56 89 LEU A C 1
ATOM 666 O O . LEU A 1 89 ? -10.131 -7.526 1.799 1.00 91.56 89 LEU A O 1
ATOM 670 N N . PHE A 1 90 ? -8.746 -8.610 3.206 1.00 93.38 90 PHE A N 1
ATOM 671 C CA . PHE A 1 90 ? -7.686 -8.783 2.218 1.00 93.38 90 PHE A CA 1
ATOM 672 C C . PHE A 1 90 ? -8.160 -9.633 1.031 1.00 93.38 90 PHE A C 1
ATOM 674 O O . PHE A 1 90 ? -8.041 -9.219 -0.120 1.00 93.38 90 PHE A O 1
ATOM 681 N N . LYS A 1 91 ? -8.821 -10.768 1.288 1.00 93.06 91 LYS A N 1
ATOM 682 C CA . LYS A 1 91 ? -9.386 -11.616 0.228 1.00 93.06 91 LYS A CA 1
ATOM 683 C C . LYS A 1 91 ? -10.464 -10.896 -0.581 1.00 93.06 91 LYS A C 1
ATOM 685 O O . LYS A 1 91 ? -10.520 -11.045 -1.804 1.00 93.06 91 LYS A O 1
ATOM 690 N N . LYS A 1 92 ? -11.306 -10.093 0.078 1.00 93.00 92 LYS A N 1
ATOM 691 C CA . LYS A 1 92 ? -12.298 -9.244 -0.593 1.00 93.00 92 LYS A CA 1
ATOM 692 C C . LYS A 1 92 ? -11.609 -8.264 -1.538 1.00 93.00 92 LYS A C 1
ATOM 694 O O . LYS A 1 92 ? -11.971 -8.247 -2.706 1.00 93.00 92 LYS A O 1
ATOM 699 N N . MET A 1 93 ? -10.580 -7.553 -1.073 1.00 93.56 93 MET A N 1
ATOM 700 C CA . MET A 1 93 ? -9.767 -6.644 -1.890 1.00 93.56 93 MET A CA 1
ATOM 701 C C . MET A 1 93 ? -9.146 -7.356 -3.102 1.00 93.56 93 MET A C 1
ATOM 703 O O . MET A 1 93 ? -9.246 -6.860 -4.224 1.00 93.56 93 MET A O 1
ATOM 707 N N . GLN A 1 94 ? -8.567 -8.543 -2.898 1.00 91.75 94 GLN A N 1
ATOM 708 C CA . GLN A 1 94 ? -7.959 -9.340 -3.968 1.00 91.75 94 GLN A CA 1
ATOM 709 C C . GLN A 1 94 ? -8.970 -9.854 -4.996 1.00 91.75 94 GLN A C 1
ATOM 711 O O . GLN A 1 94 ? -8.628 -9.979 -6.174 1.00 91.75 94 GLN A O 1
ATOM 716 N N . THR A 1 95 ? -10.197 -10.154 -4.567 1.00 92.25 95 THR A N 1
ATOM 717 C CA . THR A 1 95 ? -11.271 -10.652 -5.440 1.00 92.25 95 THR A CA 1
ATOM 718 C C . THR A 1 95 ? -11.938 -9.508 -6.195 1.00 92.25 95 THR A C 1
ATOM 720 O O . THR A 1 95 ? -12.138 -9.596 -7.401 1.00 92.25 95 THR A O 1
ATOM 723 N N . SER A 1 96 ? -12.256 -8.411 -5.503 1.00 91.44 96 SER A N 1
ATOM 724 C CA . SER A 1 96 ? -12.923 -7.247 -6.089 1.00 91.44 96 SER A CA 1
ATOM 725 C C . SER A 1 96 ? -11.969 -6.319 -6.839 1.00 91.44 96 SER A C 1
ATOM 727 O O . SER A 1 96 ? -12.435 -5.351 -7.440 1.00 91.44 96 SER A O 1
ATOM 729 N N . LYS A 1 97 ? -10.651 -6.563 -6.753 1.00 91.25 97 LYS A N 1
ATOM 730 C CA . LYS A 1 97 ? -9.575 -5.725 -7.314 1.00 91.25 97 LYS A CA 1
ATOM 731 C C . LYS A 1 97 ? -9.708 -4.248 -6.941 1.00 91.25 97 LYS A C 1
ATOM 733 O O . LYS A 1 97 ? -9.301 -3.353 -7.675 1.00 91.25 97 LYS A O 1
ATOM 738 N N . THR A 1 98 ? -10.304 -3.983 -5.786 1.00 90.62 98 THR A N 1
ATOM 739 C CA . THR A 1 98 ? -10.682 -2.644 -5.331 1.00 90.62 98 THR A CA 1
ATOM 740 C C . THR A 1 98 ? -10.522 -2.552 -3.826 1.00 90.62 98 THR A C 1
ATOM 742 O O . THR A 1 98 ? -10.690 -3.533 -3.106 1.00 90.62 98 THR A O 1
ATOM 745 N N . LEU A 1 99 ? -10.197 -1.356 -3.337 1.00 91.06 99 LEU A N 1
ATOM 746 C CA . LEU A 1 99 ? -10.045 -1.125 -1.908 1.00 91.06 99 LEU A CA 1
ATOM 747 C C . LEU A 1 99 ? -11.426 -1.187 -1.223 1.00 91.06 99 LEU A C 1
ATOM 749 O O . LEU A 1 99 ? -12.321 -0.436 -1.622 1.00 91.06 99 LEU A O 1
ATOM 753 N N . PRO A 1 100 ? -11.624 -2.012 -0.179 1.00 91.38 100 PRO A N 1
ATOM 754 C CA . PRO A 1 100 ? -12.876 -2.075 0.573 1.00 91.38 100 PRO A CA 1
ATOM 755 C C . PRO A 1 100 ? -13.036 -0.857 1.506 1.00 91.38 100 PRO A C 1
ATOM 757 O O . PRO A 1 100 ? -13.019 -0.971 2.729 1.00 91.38 100 PRO A O 1
ATOM 760 N N . VAL A 1 101 ? -13.203 0.339 0.927 1.00 90.88 101 VAL A N 1
ATOM 761 C CA . VAL A 1 101 ? -13.246 1.626 1.652 1.00 90.88 101 VAL A CA 1
ATOM 762 C C . VAL A 1 101 ? -14.302 1.628 2.752 1.00 90.88 101 VAL A C 1
ATOM 764 O O . VAL A 1 101 ? -14.023 2.092 3.852 1.00 90.88 101 VAL A O 1
ATOM 767 N N . LYS A 1 102 ? -15.489 1.071 2.483 1.00 87.56 102 LYS A N 1
ATOM 768 C CA . LYS A 1 102 ? -16.591 1.007 3.457 1.00 87.56 102 LYS A CA 1
ATOM 769 C C . LYS A 1 102 ? -16.195 0.247 4.720 1.00 87.56 102 LYS A C 1
ATOM 771 O O . LYS A 1 102 ? -16.474 0.725 5.815 1.00 87.56 102 LYS A O 1
ATOM 776 N N . ASP A 1 103 ? -15.502 -0.875 4.554 1.00 87.62 103 ASP A N 1
ATOM 777 C CA . ASP A 1 103 ? -15.108 -1.741 5.663 1.00 87.62 103 ASP A CA 1
ATOM 778 C C . ASP A 1 103 ? -13.948 -1.133 6.473 1.00 87.62 103 ASP A C 1
ATOM 780 O O . ASP A 1 103 ? -13.899 -1.268 7.690 1.00 87.62 103 ASP A O 1
ATOM 784 N N . ILE A 1 104 ? -13.038 -0.404 5.816 1.00 88.94 104 ILE A N 1
ATOM 785 C CA . ILE A 1 104 ? -11.918 0.281 6.486 1.00 88.94 104 ILE A CA 1
ATOM 786 C C . ILE A 1 104 ? -12.399 1.557 7.195 1.00 88.94 104 ILE A C 1
ATOM 788 O O . ILE A 1 104 ? -11.939 1.883 8.285 1.00 88.94 104 ILE A O 1
ATOM 792 N N . SER A 1 105 ? -13.351 2.278 6.595 1.00 87.56 105 SER A N 1
ATOM 793 C CA . SER A 1 105 ? -13.893 3.537 7.127 1.00 87.56 105 SER A CA 1
ATOM 794 C C . SER A 1 105 ? -14.719 3.382 8.406 1.00 87.56 105 SER A C 1
ATOM 796 O O . SER A 1 105 ? -15.114 4.383 9.001 1.00 87.56 105 SER A O 1
ATOM 798 N N . SER A 1 106 ? -14.984 2.145 8.842 1.00 83.31 106 SER A N 1
ATOM 799 C CA . SER A 1 106 ? -15.555 1.878 10.165 1.00 83.31 106 SER A CA 1
ATOM 800 C C . SER A 1 106 ? -14.650 2.384 11.295 1.00 83.31 106 SER A C 1
ATOM 802 O O . SER A 1 106 ? -15.149 2.728 12.367 1.00 83.31 106 SER A O 1
ATOM 804 N N . ASP A 1 107 ? -13.341 2.498 11.052 1.00 79.38 107 ASP A N 1
ATOM 805 C CA . ASP A 1 107 ? -12.412 3.166 11.958 1.00 79.38 107 ASP A CA 1
ATOM 806 C C . ASP A 1 107 ? -12.515 4.698 11.817 1.00 79.38 107 ASP A C 1
ATOM 808 O O . ASP A 1 107 ? -12.162 5.287 10.791 1.00 79.38 107 ASP A O 1
ATOM 812 N N . LYS A 1 108 ? -12.960 5.367 12.890 1.00 77.00 108 LYS A N 1
ATOM 813 C CA . LYS A 1 108 ? -13.127 6.832 12.940 1.00 77.00 108 LYS A CA 1
ATOM 814 C C . LYS A 1 108 ? -11.817 7.608 12.767 1.00 77.00 108 LYS A C 1
ATOM 816 O O . LYS A 1 108 ? -11.862 8.810 12.512 1.00 77.00 108 LYS A O 1
ATOM 821 N N . SER A 1 109 ? -10.663 6.960 12.915 1.00 79.31 109 SER A N 1
ATOM 822 C CA . SER A 1 109 ? -9.354 7.595 12.758 1.00 79.31 109 SER A CA 1
ATOM 823 C C . SER A 1 109 ? -8.948 7.805 11.295 1.00 79.31 109 SER A C 1
ATOM 825 O O . SER A 1 109 ? -8.006 8.556 11.027 1.00 79.31 109 SER A O 1
ATOM 827 N N . ILE A 1 110 ? -9.670 7.205 10.338 1.00 87.19 110 ILE A N 1
ATOM 828 C CA . ILE A 1 110 ? -9.332 7.258 8.915 1.00 87.19 110 ILE A CA 1
ATOM 829 C C . ILE A 1 110 ? -10.442 7.959 8.127 1.00 87.19 110 ILE A C 1
ATOM 831 O O . ILE A 1 110 ? -11.574 7.496 8.024 1.00 87.19 110 ILE A O 1
ATOM 835 N N . SER A 1 111 ? -10.109 9.088 7.498 1.00 89.38 111 SER A N 1
ATOM 836 C CA . SER A 1 111 ? -11.050 9.778 6.612 1.00 89.38 111 SER A CA 1
ATOM 837 C C . SER A 1 111 ? -11.214 9.030 5.288 1.00 89.38 111 SER A C 1
ATOM 839 O O . SER A 1 111 ? -10.227 8.733 4.613 1.00 89.38 111 SER A O 1
ATOM 841 N N . VAL A 1 112 ? -12.460 8.854 4.839 1.00 91.50 112 VAL A N 1
ATOM 842 C CA . VAL A 1 112 ? -12.797 8.316 3.505 1.00 91.50 112 VAL A CA 1
ATOM 843 C C . VAL A 1 112 ? -12.042 9.047 2.388 1.00 91.50 112 VAL A C 1
ATOM 845 O O . VAL A 1 112 ? -11.541 8.418 1.462 1.00 91.50 112 VAL A O 1
ATOM 848 N N . LYS A 1 113 ? -11.858 10.371 2.503 1.00 91.56 113 LYS A N 1
ATOM 849 C CA . LYS A 1 113 ? -11.118 11.169 1.508 1.00 91.56 113 LYS A CA 1
ATOM 850 C C . LYS A 1 113 ? -9.654 10.735 1.364 1.00 91.56 113 LYS A C 1
ATOM 852 O O . LYS A 1 113 ? -9.101 10.831 0.271 1.00 91.56 113 LYS A O 1
ATOM 857 N N . ILE A 1 114 ? -9.025 10.285 2.453 1.00 92.00 114 ILE A N 1
ATOM 858 C CA . ILE A 1 114 ? -7.644 9.779 2.442 1.00 92.00 114 ILE A CA 1
ATOM 859 C C . ILE A 1 114 ? -7.603 8.424 1.736 1.00 92.00 114 ILE A C 1
ATOM 861 O O . ILE A 1 114 ? -6.762 8.234 0.861 1.00 92.00 114 ILE A O 1
ATOM 865 N N . LEU A 1 115 ? -8.537 7.527 2.064 1.00 92.75 115 LEU A N 1
ATOM 866 C CA . LEU A 1 115 ? -8.638 6.204 1.442 1.00 92.75 115 LEU A CA 1
ATOM 867 C C . LEU A 1 115 ? -8.823 6.308 -0.075 1.00 92.75 115 LEU A C 1
ATOM 869 O O . LEU A 1 115 ? -8.084 5.681 -0.823 1.00 92.75 115 LEU A O 1
ATOM 873 N N . GLU A 1 116 ? -9.743 7.158 -0.534 1.00 92.75 116 GLU A N 1
ATOM 874 C CA . GLU A 1 116 ? -10.019 7.346 -1.964 1.00 92.75 116 GLU A CA 1
ATOM 875 C C . GLU A 1 116 ? -8.818 7.916 -2.733 1.00 92.75 116 GLU A C 1
ATOM 877 O O . GLU A 1 116 ? -8.486 7.453 -3.831 1.00 92.75 116 GLU A O 1
ATOM 882 N N . ARG A 1 117 ? -8.134 8.906 -2.139 1.00 92.06 117 ARG A N 1
ATOM 883 C CA . ARG A 1 117 ? -6.959 9.560 -2.734 1.00 92.06 117 ARG A CA 1
ATOM 884 C C . ARG A 1 117 ? -5.756 8.622 -2.816 1.00 92.06 117 ARG A C 1
ATOM 886 O O . ARG A 1 117 ? -5.032 8.651 -3.805 1.00 92.06 117 ARG A O 1
ATOM 893 N N . HIS A 1 118 ? -5.551 7.798 -1.792 1.00 94.06 118 HIS A N 1
ATOM 894 C CA . HIS A 1 118 ? -4.378 6.935 -1.651 1.00 94.06 118 HIS A CA 1
ATOM 895 C C . HIS A 1 118 ? -4.701 5.450 -1.888 1.00 94.06 118 HIS A C 1
ATOM 897 O O . HIS A 1 118 ? -3.932 4.583 -1.484 1.00 94.06 118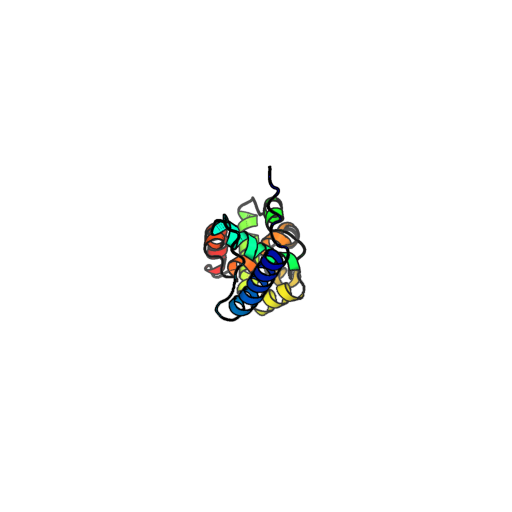 HIS A O 1
ATOM 903 N N . ARG A 1 119 ? -5.811 5.128 -2.571 1.00 94.00 119 ARG A N 1
ATOM 904 C CA . ARG A 1 119 ? -6.270 3.737 -2.745 1.00 94.00 119 ARG A CA 1
ATOM 905 C C . ARG A 1 119 ? -5.232 2.821 -3.393 1.00 94.00 119 ARG A C 1
ATOM 907 O O . ARG A 1 119 ? -5.017 1.719 -2.903 1.00 94.00 119 ARG A O 1
ATOM 914 N N . LYS A 1 120 ? -4.554 3.299 -4.446 1.00 94.19 120 LYS A N 1
ATOM 915 C CA . LYS A 1 120 ? -3.490 2.559 -5.147 1.00 94.19 120 LYS A CA 1
ATOM 916 C C . LYS A 1 120 ? -2.330 2.258 -4.194 1.00 94.19 120 LYS A C 1
ATOM 918 O O . LYS A 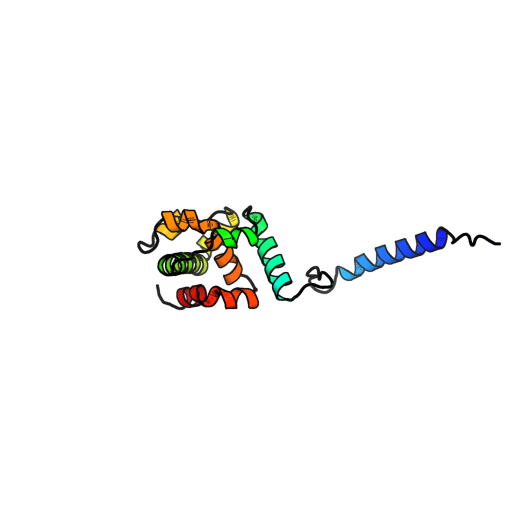1 120 ? -1.882 1.122 -4.105 1.00 94.19 120 LYS A O 1
ATOM 923 N N . TYR A 1 121 ? -1.924 3.266 -3.420 1.00 94.75 121 TYR A N 1
ATOM 924 C CA . TYR A 1 121 ? -0.885 3.132 -2.404 1.00 94.75 121 TYR A CA 1
ATOM 925 C C . TYR A 1 121 ? -1.247 2.093 -1.337 1.00 94.75 121 TYR A C 1
ATOM 927 O O . TYR A 1 121 ? -0.438 1.223 -1.036 1.00 94.75 121 TYR A O 1
ATOM 935 N N . ILE A 1 122 ? -2.467 2.147 -0.796 1.00 94.75 122 ILE A N 1
ATOM 936 C CA . ILE A 1 122 ? -2.917 1.226 0.258 1.00 94.75 122 ILE A CA 1
ATOM 937 C C . ILE A 1 122 ? -2.970 -0.217 -0.257 1.00 94.75 122 ILE A C 1
ATOM 939 O O . ILE A 1 122 ? -2.485 -1.114 0.426 1.00 94.75 122 ILE A O 1
ATOM 943 N N . ILE A 1 123 ? -3.508 -0.440 -1.462 1.00 94.44 123 ILE A N 1
ATOM 944 C CA . ILE A 1 123 ? -3.541 -1.770 -2.089 1.00 94.44 123 ILE A CA 1
ATOM 945 C C . ILE A 1 123 ? -2.119 -2.305 -2.265 1.00 94.44 123 ILE A C 1
ATOM 947 O O . ILE A 1 123 ? -1.832 -3.427 -1.859 1.00 94.44 123 ILE A O 1
ATOM 951 N N . ALA A 1 124 ? -1.214 -1.497 -2.825 1.00 93.88 124 ALA A N 1
ATOM 952 C CA . ALA A 1 124 ? 0.150 -1.944 -3.067 1.00 93.88 124 ALA A CA 1
ATOM 953 C C . ALA A 1 124 ? 0.923 -2.221 -1.783 1.00 93.88 124 ALA A C 1
ATOM 955 O O . ALA A 1 124 ? 1.589 -3.244 -1.682 1.00 93.88 124 ALA A O 1
ATOM 956 N N . ALA A 1 125 ? 0.797 -1.350 -0.785 1.00 93.88 125 ALA A N 1
ATOM 957 C CA . ALA A 1 125 ? 1.394 -1.575 0.519 1.00 93.88 125 ALA A CA 1
ATOM 958 C C . ALA A 1 125 ? 0.853 -2.854 1.179 1.00 93.88 125 ALA A C 1
ATOM 960 O O . ALA A 1 125 ? 1.626 -3.600 1.771 1.00 93.88 125 ALA A O 1
ATOM 961 N N . ALA A 1 126 ? -0.444 -3.148 1.053 1.00 94.00 126 ALA A N 1
ATOM 962 C CA . ALA A 1 126 ? -1.012 -4.392 1.563 1.00 94.00 126 ALA A CA 1
ATOM 963 C C . ALA A 1 126 ? -0.443 -5.627 0.842 1.00 94.00 126 ALA A C 1
ATOM 965 O O . ALA A 1 126 ? -0.046 -6.578 1.509 1.00 94.00 126 ALA A O 1
ATOM 966 N N . GLU A 1 127 ? -0.336 -5.605 -0.489 1.00 93.06 127 GLU A N 1
ATOM 967 C CA . GLU A 1 127 ? 0.272 -6.706 -1.255 1.00 93.06 127 GLU A CA 1
ATOM 968 C C . GLU A 1 127 ? 1.759 -6.895 -0.917 1.00 93.06 127 GLU A C 1
ATOM 970 O O . GLU A 1 127 ? 2.206 -8.022 -0.726 1.00 93.06 127 GLU A O 1
ATOM 975 N N . ILE A 1 128 ? 2.519 -5.804 -0.762 1.00 92.62 128 ILE A N 1
ATOM 976 C CA . ILE A 1 128 ? 3.946 -5.853 -0.404 1.00 92.62 128 ILE A CA 1
ATOM 977 C C . ILE A 1 128 ? 4.147 -6.436 0.996 1.00 92.62 128 ILE A C 1
ATOM 979 O O . ILE A 1 128 ? 5.026 -7.264 1.223 1.00 92.62 128 ILE A O 1
ATOM 983 N N . MET A 1 129 ? 3.327 -6.014 1.956 1.00 91.62 129 MET A N 1
ATOM 984 C CA . MET A 1 129 ? 3.438 -6.486 3.333 1.00 91.62 129 MET A CA 1
ATOM 985 C C . MET A 1 129 ? 2.977 -7.943 3.484 1.00 91.62 129 MET A C 1
ATOM 987 O O . MET A 1 129 ? 3.556 -8.666 4.296 1.00 91.62 129 MET A O 1
ATOM 991 N N . ASN A 1 130 ? 1.983 -8.378 2.701 1.00 91.31 130 ASN A N 1
ATOM 992 C CA . ASN A 1 130 ? 1.490 -9.758 2.694 1.00 91.31 130 ASN A CA 1
ATOM 993 C C . ASN A 1 130 ? 2.393 -10.723 1.903 1.00 91.31 130 ASN A C 1
ATOM 995 O O . ASN A 1 130 ? 2.521 -11.882 2.285 1.00 91.31 130 ASN A O 1
ATOM 999 N N . GLY A 1 131 ? 2.986 -10.272 0.795 1.00 88.12 131 GLY A N 1
ATOM 1000 C CA . GLY A 1 131 ? 3.868 -11.079 -0.052 1.00 88.12 131 GLY A CA 1
ATOM 1001 C C . GLY A 1 131 ? 5.280 -11.238 0.513 1.00 88.12 131 GLY A C 1
ATOM 1002 O O . GLY A 1 131 ? 5.580 -10.756 1.605 1.00 88.12 131 GLY A O 1
ATOM 1003 N N . ASP A 1 132 ? 6.163 -11.905 -0.228 1.00 87.44 132 ASP A N 1
ATOM 1004 C CA . ASP A 1 132 ? 7.557 -12.126 0.170 1.00 87.44 132 ASP A CA 1
ATOM 1005 C C . ASP A 1 132 ? 8.500 -11.148 -0.542 1.00 87.44 132 ASP A C 1
ATOM 1007 O O . ASP A 1 132 ? 9.088 -11.451 -1.576 1.00 87.44 132 ASP A O 1
ATOM 1011 N N . TYR A 1 133 ? 8.559 -9.926 -0.012 1.00 90.56 133 TYR A N 1
ATOM 1012 C CA . TYR A 1 133 ? 9.350 -8.820 -0.562 1.00 90.56 133 TYR A CA 1
ATOM 1013 C C . TYR A 1 133 ? 10.200 -8.178 0.545 1.00 90.56 133 TYR A C 1
ATOM 1015 O O . TYR A 1 133 ? 9.851 -7.101 1.047 1.00 90.56 133 TYR A O 1
ATOM 1023 N N . PRO A 1 134 ? 11.229 -8.873 1.060 1.00 88.19 134 PRO A N 1
ATOM 1024 C CA . PRO A 1 134 ? 12.004 -8.407 2.206 1.00 88.19 134 PRO A CA 1
ATOM 1025 C C . PRO A 1 134 ? 12.648 -7.036 1.976 1.00 88.19 134 PRO A C 1
ATOM 1027 O O . PRO A 1 134 ? 12.597 -6.205 2.887 1.00 88.19 134 PRO A O 1
ATOM 1030 N N . LEU A 1 135 ? 13.178 -6.760 0.778 1.00 90.00 135 LEU A N 1
ATOM 1031 C CA . LEU A 1 135 ? 13.819 -5.480 0.478 1.00 90.00 135 LEU A CA 1
ATOM 1032 C C . LEU A 1 135 ? 12.787 -4.348 0.462 1.00 90.00 135 LEU A C 1
ATOM 1034 O O . LEU A 1 135 ? 12.966 -3.335 1.136 1.00 90.00 135 LEU A O 1
ATOM 1038 N N . LEU A 1 136 ? 11.656 -4.518 -0.227 1.00 88.81 136 LEU A N 1
ATOM 1039 C CA . LEU A 1 136 ? 10.593 -3.506 -0.258 1.00 88.81 136 LEU A CA 1
ATOM 1040 C C . LEU A 1 136 ? 9.957 -3.281 1.122 1.00 88.81 136 LEU A C 1
ATOM 1042 O O . LEU A 1 136 ? 9.614 -2.145 1.470 1.00 88.81 136 LEU A O 1
ATOM 1046 N N . LYS A 1 137 ? 9.841 -4.330 1.944 1.00 90.88 137 LYS A N 1
ATOM 1047 C CA . LYS A 1 137 ? 9.342 -4.226 3.324 1.00 90.88 137 LYS A CA 1
ATOM 1048 C C . LYS A 1 137 ? 10.235 -3.364 4.218 1.00 90.88 137 LYS A C 1
ATOM 1050 O O . LYS A 1 137 ? 9.711 -2.777 5.170 1.00 90.88 137 LYS A O 1
ATOM 1055 N N . GLU A 1 138 ? 11.539 -3.250 3.955 1.00 88.31 138 GLU A N 1
ATOM 1056 C CA . GLU A 1 138 ? 12.415 -2.336 4.710 1.00 88.31 138 GLU A CA 1
ATOM 1057 C C . GLU A 1 138 ? 12.034 -0.866 4.493 1.00 88.31 138 GLU A C 1
ATOM 1059 O O . GLU A 1 138 ? 11.973 -0.088 5.450 1.00 88.31 138 GLU A O 1
ATOM 1064 N N . TYR A 1 139 ? 11.658 -0.490 3.267 1.00 86.19 139 TYR A N 1
ATOM 1065 C CA . TYR A 1 139 ? 11.215 0.873 2.945 1.00 86.19 139 TYR A CA 1
ATOM 1066 C C . TYR A 1 139 ? 9.847 1.227 3.553 1.00 86.19 139 TYR A C 1
ATOM 1068 O O . TYR A 1 139 ? 9.487 2.402 3.653 1.00 86.19 139 TYR A O 1
ATOM 1076 N N . MET A 1 140 ? 9.086 0.227 4.007 1.00 86.94 140 MET A N 1
ATOM 1077 C CA . MET A 1 140 ? 7.748 0.380 4.587 1.00 86.94 140 MET A CA 1
ATOM 1078 C C . MET A 1 140 ? 7.723 0.291 6.121 1.00 86.94 140 MET A C 1
ATOM 1080 O O . MET A 1 140 ? 6.688 -0.015 6.713 1.00 86.94 140 MET A O 1
ATOM 1084 N N . ASN A 1 141 ? 8.831 0.607 6.801 1.00 84.94 141 ASN A N 1
ATOM 1085 C CA . ASN A 1 141 ? 8.952 0.486 8.263 1.00 84.94 141 ASN A CA 1
ATOM 1086 C C . ASN A 1 141 ? 7.808 1.171 9.052 1.00 84.94 141 ASN A C 1
ATOM 1088 O O . ASN A 1 141 ? 7.305 0.640 10.037 1.00 84.94 141 ASN A O 1
ATOM 1092 N N . TYR A 1 142 ? 7.312 2.324 8.603 1.00 83.69 142 TYR A N 1
ATOM 1093 C CA . TYR A 1 142 ? 6.192 2.999 9.275 1.00 83.69 142 TYR A CA 1
ATOM 1094 C C . TYR A 1 142 ? 4.868 2.212 9.217 1.00 83.69 142 TYR A C 1
ATOM 1096 O O . TYR A 1 142 ? 4.042 2.344 10.117 1.00 83.69 142 TYR A O 1
ATOM 1104 N N . ILE A 1 143 ? 4.673 1.368 8.198 1.00 84.88 143 ILE A N 1
ATOM 1105 C CA . ILE A 1 143 ? 3.533 0.444 8.117 1.00 84.88 143 ILE A CA 1
ATOM 1106 C C . ILE A 1 143 ? 3.734 -0.721 9.083 1.00 84.88 143 ILE A C 1
ATOM 1108 O O . ILE A 1 143 ? 2.799 -1.091 9.789 1.00 84.88 143 ILE A O 1
ATOM 1112 N N . ARG A 1 144 ? 4.961 -1.249 9.181 1.00 84.69 144 ARG A N 1
ATOM 1113 C CA . ARG A 1 144 ? 5.319 -2.281 10.167 1.00 84.69 144 ARG A CA 1
ATOM 1114 C C . ARG A 1 144 ? 5.003 -1.827 11.594 1.00 84.69 144 ARG A C 1
ATOM 1116 O O . ARG A 1 144 ? 4.297 -2.525 12.312 1.00 84.69 144 ARG A O 1
ATOM 1123 N N . LYS A 1 145 ? 5.401 -0.604 11.954 1.00 84.50 145 LYS A N 1
ATOM 1124 C CA . LYS A 1 145 ? 5.075 -0.006 13.260 1.00 84.50 145 LYS A CA 1
ATOM 1125 C C . LYS A 1 145 ? 3.568 0.060 13.530 1.00 84.50 145 LYS A C 1
ATOM 1127 O O . LYS A 1 145 ? 3.144 -0.138 14.664 1.00 84.50 145 LYS A O 1
ATOM 1132 N N . ALA A 1 146 ? 2.754 0.332 12.508 1.00 83.06 146 ALA A N 1
ATOM 1133 C CA . ALA A 1 146 ? 1.296 0.370 12.638 1.00 83.06 146 ALA A CA 1
ATOM 1134 C C . ALA A 1 146 ? 0.653 -1.026 12.759 1.00 83.06 146 ALA A C 1
ATOM 1136 O O . ALA A 1 146 ? -0.435 -1.144 13.316 1.00 83.06 146 ALA A O 1
ATOM 1137 N N . LEU A 1 147 ? 1.300 -2.077 12.246 1.00 81.50 147 LEU A N 1
ATOM 1138 C CA . LEU A 1 147 ? 0.873 -3.464 12.457 1.00 81.50 147 LEU A CA 1
ATOM 1139 C C . LEU A 1 147 ? 1.147 -3.918 13.892 1.00 81.50 147 LEU A C 1
ATOM 1141 O O . LEU A 1 147 ? 0.265 -4.512 14.515 1.00 81.50 147 LEU A O 1
ATOM 1145 N N . GLU A 1 148 ? 2.350 -3.612 14.382 1.00 81.12 148 GLU A N 1
ATOM 1146 C CA . GLU A 1 148 ? 2.844 -3.962 15.720 1.00 81.12 148 GLU A CA 1
ATOM 1147 C C . GLU A 1 148 ? 2.170 -3.152 16.831 1.00 81.12 148 GLU A C 1
ATOM 1149 O O . GLU A 1 148 ? 1.981 -3.661 17.932 1.00 81.12 148 GLU A O 1
ATOM 1154 N N . SER A 1 149 ? 1.765 -1.912 16.550 1.00 71.06 149 SER A N 1
ATOM 1155 C CA . SER A 1 149 ? 0.959 -1.139 17.493 1.00 71.06 149 SER A CA 1
ATOM 1156 C C . SER A 1 149 ? -0.454 -1.731 17.568 1.00 71.06 149 SER A C 1
ATOM 1158 O O . SER A 1 149 ? -1.153 -1.866 16.556 1.00 71.06 149 SER A O 1
ATOM 1160 N N . GLU A 1 150 ? -0.884 -2.097 18.775 1.00 55.28 150 GLU A N 1
ATOM 1161 C CA . GLU A 1 150 ? -2.302 -2.270 19.089 1.00 55.28 150 GLU A CA 1
ATOM 1162 C C . GLU A 1 150 ? -2.998 -0.929 18.791 1.00 55.28 150 GLU A C 1
ATOM 1164 O O . GLU A 1 150 ? -2.559 0.122 19.255 1.00 55.28 150 GLU A O 1
ATOM 1169 N N . LEU A 1 151 ? -3.971 -0.968 17.875 1.00 50.94 151 LEU A N 1
ATOM 1170 C CA . LEU A 1 151 ? -4.575 0.185 17.190 1.00 50.94 151 LEU A CA 1
ATOM 1171 C C . LEU A 1 151 ? -5.194 1.230 18.125 1.00 50.94 151 LEU A C 1
ATOM 1173 O O . LEU A 1 151 ? -5.906 0.820 19.066 1.00 50.94 151 LEU A O 1
#

Sequence (151 aa):
MDGEIENEEEVSALQIEIRQRSAEISKTEGIGVENPGSTPMQDEIAAVQKSLSGYGFSFYDLTECSPKAEKTKIACAKAVAIILKNSSLFKKMQTSKTLPVKDISSDKSISVKILERHRKYIIAAAEIMNGDYPLLKEYMNYIRKALESEL

Radius of gyration: 23.08 Å; chains: 1; bounding box: 54×45×73 Å

pLDDT: mean 79.43, std 17.49, range [39.31, 94.75]

Secondary structure (DSSP, 8-state):
-------HHHHHHHHHHHHHHHHHGGGSS------TT--HHHHHHHHHHHHHHTTT--GGGHHHHS--SHHHHHHHHHHHHHHHH-HHHHHHHHHHTS--HHHHTTSTTS-HHHHHHTHHHHHHHHHHHHSS-HHHHHHTHHHHHHHHS--